Protein AF-A0A258KDG5-F1 (afdb_monomer)

Sequence (65 aa):
NDPLWDDEKINAAMNAGTERTVTLNEGVPVFIVYFTAFVDRDGKINFRKDIYERDDRLAEMMMTK

Foldseek 3Di:
DDPVDDPVNVVCQVPVPDDDDDDDPDDDDDDDDDDQWDADPVRDIHGDDPPVPCVVVVCCVVPPD

Radius of gyration: 21.05 Å; Cα contacts (8 Å, |Δi|>4): 25; chains: 1; bounding box: 32×26×59 Å

Structure (mmCIF, N/CA/C/O backbone):
data_AF-A0A258KDG5-F1
#
_entry.id   AF-A0A258KDG5-F1
#
loop_
_atom_site.group_PDB
_atom_site.id
_atom_site.type_symbol
_atom_site.label_atom_id
_atom_site.label_alt_id
_atom_site.label_comp_id
_atom_site.label_asym_id
_atom_site.label_entity_id
_atom_site.label_seq_id
_atom_site.pdbx_PDB_ins_code
_atom_site.Cartn_x
_atom_site.Cartn_y
_atom_site.Cartn_z
_atom_site.occupancy
_atom_site.B_iso_or_equiv
_atom_site.auth_seq_id
_atom_site.auth_comp_id
_atom_site.auth_asym_id
_atom_site.auth_atom_id
_atom_site.pdbx_PDB_model_num
ATOM 1 N N . ASN A 1 1 ? 11.960 9.655 -10.526 1.00 61.62 1 ASN A N 1
ATOM 2 C CA . ASN A 1 1 ? 11.965 9.860 -11.992 1.00 61.62 1 ASN A CA 1
ATOM 3 C C . ASN A 1 1 ? 13.207 9.214 -12.575 1.00 61.62 1 ASN A C 1
ATOM 5 O O . ASN A 1 1 ? 14.286 9.747 -12.358 1.00 61.62 1 ASN A O 1
ATOM 9 N N . ASP A 1 2 ? 13.069 8.060 -13.234 1.00 78.12 2 ASP A N 1
ATOM 10 C CA . ASP A 1 2 ? 14.183 7.410 -13.938 1.00 78.12 2 ASP A CA 1
ATOM 11 C C . ASP A 1 2 ? 14.164 7.835 -15.418 1.00 78.12 2 ASP A C 1
ATOM 13 O O . ASP A 1 2 ? 13.274 7.403 -16.151 1.00 78.12 2 ASP A O 1
ATOM 17 N N . PRO A 1 3 ? 15.106 8.682 -15.872 1.00 77.94 3 PRO A N 1
ATOM 18 C CA . PRO A 1 3 ? 15.130 9.175 -17.248 1.00 77.94 3 PRO A CA 1
ATOM 19 C C . PRO A 1 3 ? 15.421 8.078 -18.286 1.00 77.94 3 PRO A C 1
ATOM 21 O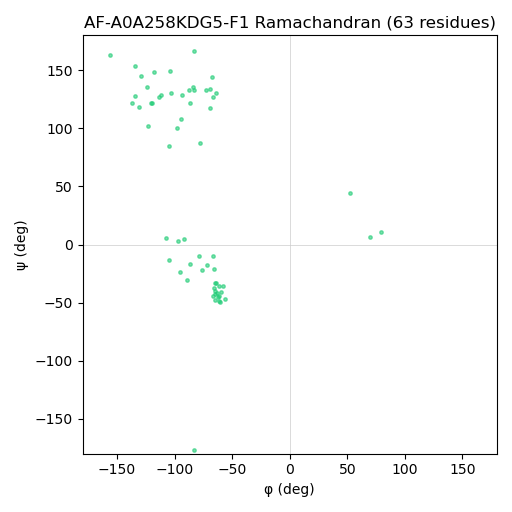 O . PRO A 1 3 ? 15.292 8.330 -19.481 1.00 77.94 3 PRO A O 1
ATOM 24 N N . LEU A 1 4 ? 15.817 6.867 -17.870 1.00 85.94 4 LEU A N 1
ATOM 25 C CA . LEU A 1 4 ? 16.031 5.741 -18.781 1.00 85.94 4 LEU A CA 1
ATOM 26 C C . LEU A 1 4 ? 14.719 5.104 -19.259 1.00 85.94 4 LEU A C 1
ATOM 28 O O . LEU A 1 4 ? 14.731 4.461 -20.314 1.00 85.94 4 LEU A O 1
ATOM 32 N N . TRP A 1 5 ? 13.620 5.294 -18.520 1.00 91.50 5 TRP A N 1
ATOM 33 C CA . TRP A 1 5 ? 12.276 4.806 -18.839 1.00 91.50 5 TRP A CA 1
ATOM 34 C C . TRP A 1 5 ? 11.385 5.942 -19.338 1.00 91.50 5 TRP A C 1
ATOM 36 O O . TRP A 1 5 ? 10.632 6.551 -18.583 1.00 91.50 5 TRP A O 1
ATOM 46 N N . ASP A 1 6 ? 11.495 6.213 -20.634 1.00 92.88 6 ASP A N 1
ATOM 47 C CA . ASP A 1 6 ? 10.586 7.085 -21.376 1.00 92.88 6 ASP A CA 1
ATOM 48 C C . ASP A 1 6 ? 9.316 6.335 -21.825 1.00 92.88 6 ASP A C 1
ATOM 50 O O . ASP A 1 6 ? 9.245 5.101 -21.796 1.00 92.88 6 ASP A O 1
ATOM 54 N N . ASP A 1 7 ? 8.304 7.090 -22.257 1.00 94.19 7 ASP A N 1
ATOM 55 C CA . ASP A 1 7 ? 7.006 6.545 -22.674 1.00 94.19 7 ASP A CA 1
ATOM 56 C C . ASP A 1 7 ? 7.131 5.535 -23.827 1.00 94.19 7 ASP A C 1
ATOM 58 O O . ASP A 1 7 ? 6.404 4.541 -23.867 1.00 94.19 7 ASP A O 1
ATOM 62 N N . GLU A 1 8 ? 8.061 5.749 -24.763 1.00 95.44 8 GLU A N 1
ATOM 63 C CA . GLU A 1 8 ? 8.279 4.845 -25.898 1.00 95.44 8 GLU A CA 1
ATOM 64 C C . GLU A 1 8 ? 8.766 3.471 -25.423 1.00 95.44 8 GLU A C 1
ATOM 66 O O . GLU A 1 8 ? 8.190 2.444 -25.791 1.00 95.44 8 GLU A O 1
ATOM 71 N N . LYS A 1 9 ? 9.770 3.431 -24.539 1.00 93.81 9 LYS A N 1
ATOM 72 C CA . LYS A 1 9 ? 10.276 2.177 -23.964 1.00 93.81 9 LYS A CA 1
ATOM 73 C C . LYS A 1 9 ? 9.253 1.479 -23.085 1.00 93.81 9 LYS A C 1
ATOM 75 O O . LYS A 1 9 ? 9.201 0.248 -23.102 1.00 93.81 9 LYS A O 1
ATOM 80 N N . ILE A 1 10 ? 8.454 2.229 -22.323 1.00 94.31 10 ILE A N 1
ATOM 81 C CA . ILE A 1 10 ? 7.368 1.660 -21.513 1.00 94.31 10 ILE A CA 1
ATOM 82 C C . ILE A 1 10 ? 6.366 0.956 -22.430 1.00 94.31 10 ILE A C 1
ATOM 84 O O . ILE A 1 10 ? 6.049 -0.215 -22.214 1.00 94.31 10 ILE A O 1
ATOM 88 N N . ASN A 1 11 ? 5.922 1.632 -23.492 1.00 95.94 11 ASN A N 1
ATOM 89 C CA . ASN A 1 11 ? 4.978 1.068 -24.452 1.00 95.94 11 ASN A CA 1
ATOM 90 C C . ASN A 1 11 ? 5.559 -0.144 -25.189 1.00 95.94 11 ASN A C 1
ATOM 92 O O . ASN A 1 11 ? 4.872 -1.154 -25.347 1.00 95.94 11 ASN A O 1
ATOM 96 N N . ALA A 1 12 ? 6.827 -0.089 -25.596 1.00 95.69 12 ALA A N 1
ATOM 97 C CA . ALA A 1 12 ? 7.496 -1.222 -26.226 1.00 95.69 12 ALA A CA 1
ATOM 98 C C . ALA A 1 12 ? 7.575 -2.434 -25.280 1.00 95.69 12 ALA A C 1
ATOM 100 O O . ALA A 1 12 ? 7.242 -3.547 -25.682 1.00 95.69 12 ALA A O 1
ATOM 101 N N . ALA A 1 13 ? 7.954 -2.225 -24.014 1.00 95.31 13 ALA A N 1
ATOM 102 C CA . ALA A 1 13 ? 8.032 -3.292 -23.016 1.00 95.31 13 ALA A CA 1
ATOM 103 C C . ALA A 1 13 ? 6.656 -3.901 -22.700 1.00 95.31 13 ALA A C 1
ATOM 105 O O . ALA A 1 13 ? 6.541 -5.119 -22.596 1.00 95.31 13 ALA A O 1
ATOM 106 N N . MET A 1 14 ? 5.607 -3.077 -22.608 1.00 95.00 14 MET A N 1
ATOM 107 C CA . MET A 1 14 ? 4.232 -3.527 -22.359 1.00 95.00 14 MET A CA 1
ATOM 108 C C . MET A 1 14 ? 3.709 -4.459 -23.462 1.00 95.00 14 MET A C 1
ATOM 110 O O . MET A 1 14 ? 2.984 -5.408 -23.175 1.00 95.00 14 MET A O 1
ATOM 114 N N . ASN A 1 15 ? 4.100 -4.214 -24.717 1.00 97.06 15 ASN A N 1
ATOM 115 C CA . ASN A 1 15 ? 3.637 -4.971 -25.884 1.00 97.06 15 ASN A CA 1
ATOM 116 C C . ASN A 1 15 ? 4.603 -6.087 -26.327 1.00 97.06 15 ASN A C 1
ATOM 118 O O . ASN A 1 15 ? 4.342 -6.760 -27.322 1.00 97.06 15 ASN A O 1
ATOM 122 N N . ALA A 1 16 ? 5.709 -6.309 -25.609 1.00 95.94 16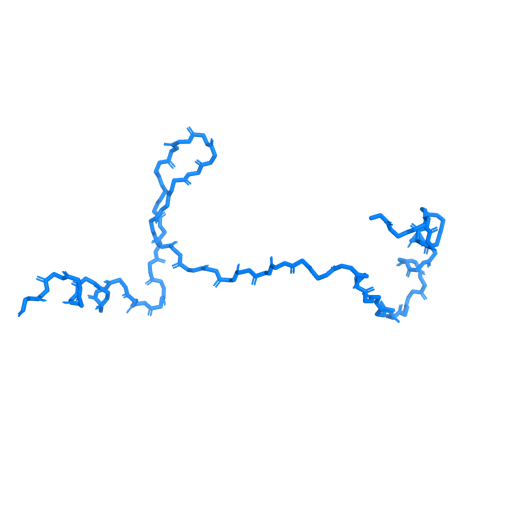 ALA A N 1
ATOM 123 C CA . ALA A 1 16 ? 6.746 -7.265 -26.007 1.00 95.94 16 ALA A CA 1
ATOM 124 C C . ALA A 1 16 ? 6.331 -8.742 -25.851 1.00 95.94 16 ALA A C 1
ATOM 126 O O . ALA A 1 16 ? 6.979 -9.623 -26.410 1.00 95.94 16 ALA A O 1
ATOM 127 N N . GLY A 1 17 ? 5.280 -9.032 -25.074 1.00 95.44 17 GLY A N 1
ATOM 128 C CA . GLY A 1 17 ? 4.826 -10.404 -24.803 1.00 95.44 17 GLY A CA 1
ATOM 129 C C . GLY A 1 17 ? 5.774 -11.225 -23.918 1.00 95.44 17 GLY A C 1
ATOM 130 O O . GLY A 1 17 ? 5.548 -12.416 -23.715 1.00 95.44 17 GLY A O 1
ATOM 131 N N . THR A 1 18 ? 6.820 -10.600 -23.376 1.00 95.94 18 THR A N 1
ATOM 132 C CA . THR A 1 18 ? 7.809 -11.209 -22.479 1.00 95.94 18 THR A CA 1
ATOM 133 C C . THR A 1 18 ? 7.975 -10.364 -21.221 1.00 95.94 18 THR A C 1
ATOM 135 O O . THR A 1 18 ? 7.936 -9.136 -21.294 1.00 95.94 18 THR A O 1
ATOM 138 N N . GLU A 1 19 ? 8.203 -11.007 -20.076 1.00 95.38 19 GLU A N 1
ATOM 139 C CA . GLU A 1 19 ? 8.411 -10.313 -18.803 1.00 95.38 19 GLU A CA 1
ATOM 140 C C . GLU A 1 19 ? 9.727 -9.519 -18.782 1.00 95.38 19 GLU A C 1
ATOM 142 O O . GLU A 1 19 ? 10.754 -9.955 -19.308 1.00 95.38 19 GLU A O 1
ATOM 147 N N . ARG A 1 20 ? 9.701 -8.359 -18.115 1.00 93.19 20 ARG A N 1
ATOM 148 C CA . ARG A 1 20 ? 10.893 -7.572 -17.799 1.00 93.19 20 ARG A CA 1
ATOM 149 C C . ARG A 1 20 ? 10.829 -7.048 -16.369 1.00 93.19 20 ARG A C 1
ATOM 151 O O . ARG A 1 20 ? 9.934 -6.283 -16.025 1.00 93.19 20 ARG A O 1
ATOM 158 N N . THR A 1 21 ? 11.824 -7.397 -15.560 1.00 93.75 21 THR A N 1
ATOM 159 C CA . THR A 1 21 ? 12.002 -6.840 -14.214 1.00 93.75 21 THR A CA 1
ATOM 160 C C . THR A 1 21 ? 12.753 -5.511 -14.277 1.00 93.75 21 THR A C 1
ATOM 162 O O . THR A 1 21 ? 13.766 -5.393 -14.970 1.00 93.75 21 THR A O 1
ATOM 165 N N . VAL A 1 22 ? 12.276 -4.515 -13.528 1.00 92.00 22 VAL A N 1
ATOM 166 C CA . VAL A 1 22 ? 12.918 -3.202 -13.385 1.00 92.00 22 VAL A CA 1
ATOM 167 C C . VAL A 1 22 ? 12.997 -2.858 -11.908 1.00 92.00 22 VAL A C 1
ATOM 169 O O . VAL A 1 22 ? 11.974 -2.745 -11.237 1.00 92.00 22 VAL A O 1
ATOM 172 N N . THR A 1 23 ? 14.211 -2.690 -11.400 1.00 91.44 23 THR A N 1
ATOM 173 C CA . THR A 1 23 ? 14.431 -2.281 -10.013 1.00 91.44 23 THR A CA 1
ATOM 174 C C . THR A 1 23 ? 14.316 -0.765 -9.902 1.00 91.44 23 THR A C 1
ATOM 176 O O . THR A 1 23 ? 14.910 -0.042 -10.697 1.00 91.44 23 THR A O 1
ATOM 179 N N . LEU A 1 24 ? 13.565 -0.277 -8.912 1.00 90.69 24 LEU A N 1
ATOM 180 C CA . LEU A 1 24 ? 13.491 1.154 -8.619 1.00 90.69 24 LEU A CA 1
ATOM 181 C C . LEU A 1 24 ? 14.827 1.649 -8.052 1.00 90.69 24 LEU A C 1
ATOM 183 O O . LEU A 1 24 ? 15.376 1.036 -7.138 1.00 90.69 24 LEU A O 1
ATOM 187 N N . ASN A 1 25 ? 15.315 2.783 -8.560 1.00 89.62 25 ASN A N 1
ATOM 188 C CA . ASN A 1 25 ? 16.550 3.408 -8.066 1.00 89.62 25 ASN A CA 1
ATOM 189 C C . ASN A 1 25 ? 16.422 3.863 -6.605 1.00 89.62 25 ASN A C 1
ATOM 191 O O . ASN A 1 25 ? 17.385 3.811 -5.845 1.00 89.62 25 ASN A O 1
ATOM 195 N N . GLU A 1 26 ? 15.222 4.290 -6.212 1.00 91.31 26 GLU A N 1
ATOM 196 C CA . GLU A 1 26 ? 14.890 4.677 -4.845 1.00 91.31 26 GLU A CA 1
ATOM 197 C C . GLU A 1 26 ? 13.905 3.668 -4.255 1.00 91.31 26 GLU A C 1
ATOM 199 O O . GLU A 1 26 ? 12.871 3.357 -4.853 1.00 91.31 26 GLU A O 1
ATOM 204 N N . GLY A 1 27 ? 14.225 3.153 -3.069 1.00 92.94 27 GLY A N 1
ATOM 205 C CA . GLY A 1 27 ? 13.347 2.242 -2.348 1.00 92.94 27 GLY A CA 1
ATOM 206 C C . GLY A 1 27 ? 12.107 2.970 -1.838 1.00 92.94 27 GLY A C 1
ATOM 207 O O . GLY A 1 27 ? 12.208 3.859 -0.995 1.00 92.94 27 GLY A O 1
ATOM 208 N N . VAL A 1 28 ? 10.931 2.566 -2.314 1.00 94.19 28 VAL A N 1
ATOM 209 C CA . VAL A 1 28 ? 9.654 3.056 -1.785 1.00 94.19 28 VAL A CA 1
ATOM 210 C C . VAL A 1 28 ? 9.257 2.175 -0.596 1.00 94.19 28 VAL A C 1
ATOM 212 O O . VAL A 1 28 ? 9.139 0.960 -0.773 1.00 94.19 28 VAL A O 1
ATOM 215 N N . PRO A 1 29 ? 9.052 2.727 0.614 1.00 96.56 29 PRO A N 1
ATOM 216 C CA . PRO A 1 29 ? 8.618 1.930 1.752 1.00 96.56 29 PRO A CA 1
ATOM 217 C C . PRO A 1 29 ? 7.198 1.404 1.515 1.00 96.56 29 PRO A C 1
ATOM 219 O O . PRO A 1 29 ? 6.275 2.169 1.234 1.00 96.56 29 PRO A O 1
ATOM 222 N N . VAL A 1 30 ? 7.023 0.089 1.646 1.00 96.31 30 VAL A N 1
ATOM 223 C CA . VAL A 1 30 ? 5.734 -0.590 1.471 1.00 96.31 30 VAL A CA 1
ATOM 224 C C . VAL A 1 30 ? 5.289 -1.172 2.804 1.00 96.31 30 VAL A C 1
ATOM 226 O O . VAL A 1 30 ? 6.015 -1.941 3.430 1.00 96.31 30 VAL A O 1
ATOM 229 N N . PHE A 1 31 ? 4.067 -0.835 3.213 1.00 96.62 31 PHE A N 1
ATOM 230 C CA . PHE A 1 31 ? 3.437 -1.363 4.418 1.00 96.62 31 PHE A CA 1
ATOM 231 C C . PHE A 1 31 ? 2.158 -2.105 4.040 1.00 96.62 31 PHE A C 1
ATOM 233 O O . PHE A 1 31 ? 1.247 -1.524 3.452 1.00 96.62 31 PHE A O 1
ATOM 240 N N . ILE A 1 32 ? 2.078 -3.385 4.400 1.00 95.94 32 ILE A N 1
ATOM 241 C CA . ILE A 1 32 ? 0.855 -4.182 4.267 1.00 95.94 32 ILE A CA 1
ATOM 242 C C . ILE A 1 32 ? 0.182 -4.184 5.635 1.00 95.94 32 ILE A C 1
ATOM 244 O O . ILE A 1 32 ? 0.605 -4.894 6.547 1.00 95.94 32 ILE A O 1
ATOM 248 N N . VAL A 1 33 ? -0.834 -3.338 5.785 1.00 94.50 33 VAL A N 1
ATOM 249 C CA . VAL A 1 33 ? -1.562 -3.157 7.046 1.00 94.50 33 VAL A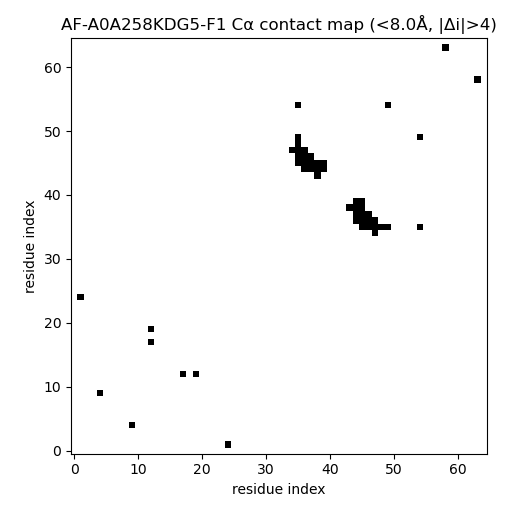 CA 1
ATOM 250 C C . VAL A 1 33 ? -2.921 -3.843 7.001 1.00 94.50 33 VAL A C 1
ATOM 252 O O . VAL A 1 33 ? -3.548 -3.950 5.948 1.00 94.50 33 VAL A O 1
ATOM 255 N N . TYR A 1 34 ? -3.380 -4.295 8.165 1.00 94.88 34 TYR A N 1
ATOM 256 C CA . TYR A 1 34 ? -4.688 -4.909 8.346 1.00 94.88 34 TYR A CA 1
ATOM 257 C C . TYR A 1 34 ? -5.456 -4.130 9.410 1.00 94.88 34 TYR A C 1
ATOM 259 O O . TYR A 1 34 ? -5.183 -4.271 10.600 1.00 94.88 34 TYR A O 1
ATOM 267 N N . PHE A 1 35 ? -6.382 -3.284 8.961 1.00 95.81 35 PHE A N 1
ATOM 268 C CA . PHE A 1 35 ? -7.248 -2.490 9.825 1.00 95.81 35 PHE A CA 1
ATOM 269 C C . PHE A 1 35 ? -8.707 -2.838 9.551 1.00 95.81 35 PHE A C 1
ATOM 271 O O . PHE A 1 35 ? -9.198 -2.688 8.431 1.00 95.81 35 PHE A O 1
ATOM 278 N N . THR A 1 36 ? -9.402 -3.275 10.593 1.00 97.19 36 THR A N 1
ATOM 279 C CA . THR A 1 36 ? -10.848 -3.528 10.589 1.00 97.19 36 THR A CA 1
ATOM 280 C C . THR A 1 36 ? -11.640 -2.264 10.917 1.00 97.19 36 THR A C 1
ATOM 282 O O . THR A 1 36 ? -12.814 -2.184 10.564 1.00 97.19 36 THR A O 1
ATOM 285 N N . ALA A 1 37 ? -10.987 -1.241 11.482 1.00 96.38 37 ALA A N 1
ATOM 286 C CA . ALA A 1 37 ? -11.508 0.111 11.666 1.00 96.38 37 ALA A CA 1
ATOM 287 C C . ALA A 1 37 ? -10.464 1.170 11.253 1.00 96.38 37 ALA A C 1
ATOM 289 O O . ALA A 1 37 ? -9.322 1.122 11.707 1.00 96.38 37 ALA A O 1
ATOM 290 N N . PHE A 1 38 ? -10.834 2.126 10.393 1.00 97.00 38 PHE A N 1
ATOM 291 C CA . PHE A 1 38 ? -9.951 3.220 9.955 1.00 97.00 38 PHE A CA 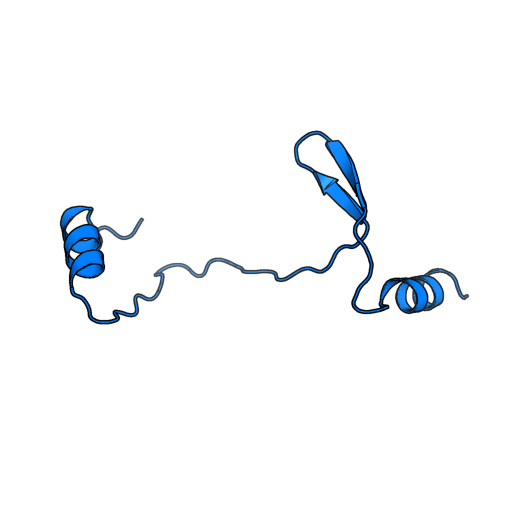1
ATOM 292 C C . PHE A 1 38 ? -10.738 4.452 9.483 1.00 97.00 38 PHE A C 1
ATOM 294 O O . PHE A 1 38 ? -11.928 4.367 9.182 1.00 97.00 38 PHE A O 1
ATOM 301 N N . VAL A 1 39 ? -10.067 5.603 9.406 1.00 97.94 39 VAL A N 1
ATOM 302 C CA . VAL A 1 39 ? -10.620 6.852 8.857 1.00 97.94 39 VAL A CA 1
ATOM 303 C C . VAL A 1 39 ? -10.061 7.059 7.451 1.00 97.94 39 VAL A C 1
ATOM 305 O O . VAL A 1 39 ? -8.857 6.917 7.240 1.00 97.94 39 VAL A O 1
ATOM 308 N N . ASP A 1 40 ? -10.930 7.336 6.480 1.00 96.19 40 ASP A N 1
ATOM 309 C CA . ASP A 1 40 ? -10.509 7.622 5.106 1.00 96.19 40 ASP A CA 1
ATOM 310 C C . ASP A 1 40 ? -10.083 9.090 4.912 1.00 96.19 40 ASP A C 1
ATOM 312 O O . ASP A 1 40 ? -10.025 9.884 5.852 1.00 96.19 40 ASP A O 1
ATOM 316 N N . ARG A 1 41 ? -9.739 9.455 3.671 1.00 97.00 41 ARG A N 1
ATOM 317 C CA . ARG A 1 41 ? -9.258 10.804 3.332 1.00 97.00 41 ARG A CA 1
ATOM 318 C C . ARG A 1 41 ? -10.319 11.892 3.516 1.00 97.00 41 ARG A C 1
ATOM 320 O O . ARG A 1 41 ? -9.942 13.047 3.687 1.00 97.00 41 ARG A O 1
ATOM 327 N N . ASP A 1 42 ? -11.597 11.523 3.521 1.00 97.69 42 ASP A N 1
ATOM 328 C CA . ASP A 1 42 ? -12.720 12.444 3.707 1.00 97.69 42 ASP A CA 1
ATOM 329 C C . ASP A 1 42 ? -13.119 12.562 5.189 1.00 97.69 42 ASP A C 1
ATOM 331 O O . ASP A 1 42 ? -14.095 13.229 5.533 1.00 97.69 42 ASP A O 1
ATOM 335 N N . GLY A 1 43 ? -12.370 11.915 6.091 1.00 97.69 43 GLY A N 1
ATOM 336 C CA . GLY A 1 43 ? -12.639 11.924 7.526 1.00 97.69 43 GLY A CA 1
ATOM 337 C C . GLY A 1 43 ? -13.746 10.958 7.947 1.00 97.69 43 GLY A C 1
ATOM 338 O O . GLY A 1 43 ? -14.198 11.006 9.093 1.00 97.69 43 GLY A O 1
ATOM 339 N N . LYS A 1 44 ? -14.197 10.064 7.059 1.00 98.25 44 LYS A N 1
ATOM 340 C CA . LYS A 1 44 ? -15.275 9.127 7.370 1.00 98.25 44 LYS A CA 1
ATOM 341 C C . LYS A 1 44 ? -14.725 7.855 8.008 1.00 98.25 44 LYS A C 1
ATOM 343 O O . LYS A 1 44 ? -13.776 7.235 7.522 1.00 98.25 44 LYS A O 1
ATOM 348 N N . ILE A 1 45 ? -15.368 7.437 9.100 1.00 97.94 45 ILE A N 1
ATOM 349 C CA . ILE A 1 45 ? -15.056 6.170 9.759 1.00 97.94 45 ILE A CA 1
ATOM 350 C C . ILE A 1 45 ? -15.560 4.986 8.929 1.00 97.94 45 ILE A C 1
ATOM 352 O O . ILE A 1 45 ? -16.700 4.957 8.455 1.00 97.94 45 ILE A O 1
ATOM 356 N N . ASN A 1 46 ? -14.687 4.001 8.760 1.00 98.06 46 ASN A N 1
ATOM 357 C CA . ASN A 1 46 ? -14.916 2.793 7.991 1.00 98.06 46 ASN A CA 1
ATOM 358 C C . ASN A 1 46 ? -14.671 1.565 8.865 1.00 98.06 46 ASN A C 1
ATOM 360 O O . ASN A 1 46 ? -13.648 1.488 9.541 1.00 98.06 46 ASN A O 1
ATOM 364 N N . PHE A 1 47 ? -15.574 0.585 8.771 1.00 97.94 47 PHE A N 1
ATOM 365 C CA . PHE A 1 47 ? -15.427 -0.732 9.391 1.00 97.94 47 PHE A CA 1
ATOM 366 C C . PHE A 1 47 ? -15.398 -1.835 8.328 1.00 97.94 47 PHE A C 1
ATOM 368 O O . PHE A 1 47 ? -16.026 -1.706 7.270 1.00 97.94 47 PHE A O 1
ATOM 375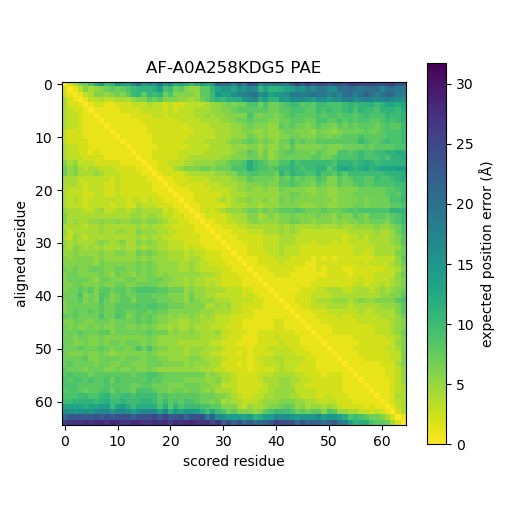 N N . ARG A 1 48 ? -14.667 -2.918 8.585 1.00 97.06 48 ARG A N 1
ATOM 376 C CA . ARG A 1 48 ? -14.583 -4.117 7.738 1.00 97.06 48 ARG A CA 1
ATOM 377 C C . ARG A 1 48 ? -14.707 -5.366 8.604 1.00 97.06 48 ARG A C 1
ATOM 379 O O . ARG A 1 48 ? -14.380 -5.336 9.783 1.00 97.06 48 ARG A O 1
ATOM 386 N N . LYS A 1 49 ? -15.190 -6.460 8.005 1.00 97.56 49 LYS A N 1
A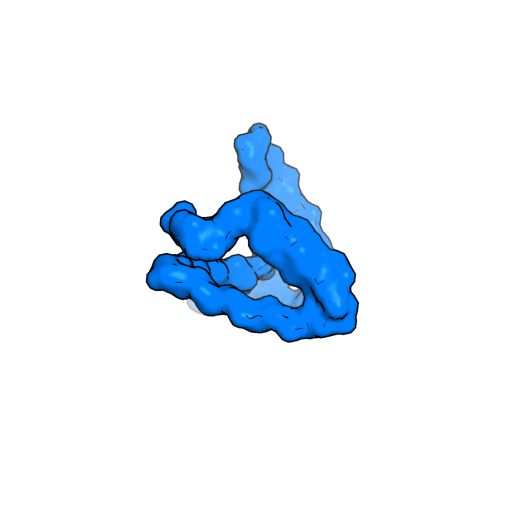TOM 387 C CA . LYS A 1 49 ? -15.272 -7.756 8.687 1.00 97.56 49 LYS A CA 1
ATOM 388 C C . LYS A 1 49 ? -13.865 -8.237 9.028 1.00 97.56 49 LYS A C 1
ATOM 390 O O . LYS A 1 49 ? -13.017 -8.299 8.137 1.00 97.56 49 LYS A O 1
ATOM 395 N N . ASP A 1 50 ? -13.668 -8.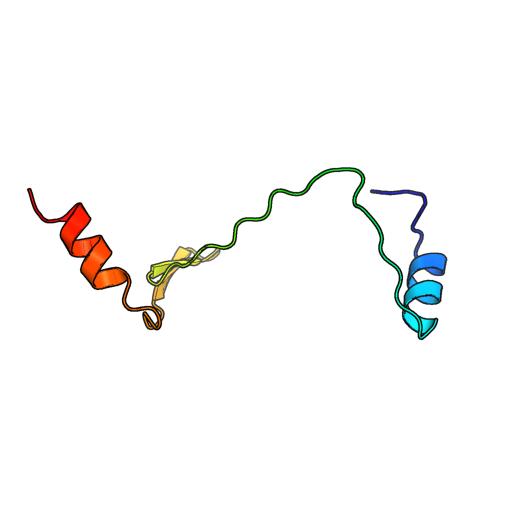639 10.276 1.00 97.50 50 ASP A N 1
ATOM 396 C CA . ASP A 1 50 ? -12.430 -9.261 10.711 1.00 97.50 50 ASP A CA 1
ATOM 397 C C . ASP A 1 50 ? -12.361 -10.732 10.274 1.00 97.50 50 ASP A C 1
ATOM 399 O O . ASP A 1 50 ? -12.793 -11.641 10.974 1.00 97.50 50 ASP A O 1
ATOM 403 N N . ILE A 1 51 ? -11.865 -10.975 9.064 1.00 97.88 51 ILE A N 1
ATOM 404 C CA . ILE A 1 51 ? -11.793 -12.326 8.486 1.00 97.88 51 ILE A CA 1
ATOM 405 C C . ILE A 1 51 ? -10.623 -13.161 9.017 1.00 97.88 51 ILE A C 1
ATOM 407 O O . ILE A 1 51 ? -10.554 -14.351 8.726 1.00 97.88 51 ILE A O 1
ATOM 411 N N . TYR A 1 52 ? -9.700 -12.541 9.751 1.00 96.62 52 TYR A N 1
ATOM 412 C CA . TYR A 1 52 ? -8.568 -13.223 10.373 1.00 96.62 52 TYR A CA 1
ATOM 413 C C . TYR A 1 52 ? -8.708 -13.347 11.894 1.00 96.62 52 TYR A C 1
ATOM 415 O O . TYR A 1 52 ? -7.754 -13.806 12.521 1.00 96.62 52 TYR A O 1
ATOM 423 N N . GLU A 1 53 ? -9.848 -12.939 12.463 1.00 96.50 53 GLU A N 1
ATOM 424 C CA . GLU A 1 53 ? -10.183 -13.095 13.889 1.00 96.50 53 GLU A CA 1
ATOM 425 C C . GLU A 1 53 ? -9.079 -12.549 14.820 1.00 96.50 53 GLU A C 1
ATOM 427 O O . GLU A 1 53 ? -8.641 -13.186 15.779 1.00 96.50 53 GLU A O 1
ATOM 432 N N . ARG A 1 54 ? -8.560 -11.363 14.489 1.00 95.81 54 ARG A N 1
ATOM 433 C CA . ARG A 1 54 ? -7.495 -10.673 15.230 1.00 95.81 54 ARG A CA 1
ATOM 434 C C . ARG A 1 54 ? -8.023 -9.657 16.234 1.00 95.81 54 ARG A C 1
ATOM 436 O O . ARG A 1 54 ? -7.296 -9.344 17.176 1.00 95.81 54 ARG A O 1
ATOM 443 N N . ASP A 1 55 ? -9.232 -9.143 16.038 1.00 96.12 55 ASP A N 1
ATOM 444 C CA . ASP A 1 55 ? -9.776 -8.034 16.818 1.00 96.12 55 ASP A CA 1
ATOM 445 C C . ASP A 1 55 ? -10.003 -8.431 18.279 1.00 96.12 55 ASP A C 1
ATOM 447 O O . ASP A 1 55 ? -9.580 -7.699 19.171 1.00 96.12 55 ASP A O 1
ATOM 451 N N . ASP A 1 56 ? -10.566 -9.615 18.538 1.00 94.50 56 ASP A N 1
ATOM 452 C CA . ASP A 1 56 ? -10.813 -10.102 19.904 1.00 94.50 56 ASP A CA 1
ATOM 453 C C . ASP A 1 56 ? -9.504 -10.255 20.685 1.00 94.50 56 ASP A C 1
ATOM 455 O O . ASP A 1 56 ? -9.345 -9.712 21.779 1.00 94.50 56 ASP A O 1
ATOM 459 N N . ARG A 1 57 ? -8.507 -10.906 20.075 1.00 93.56 57 ARG A N 1
ATOM 460 C CA . ARG A 1 57 ? -7.173 -11.053 20.671 1.00 93.56 57 ARG A CA 1
ATOM 461 C C . ARG A 1 57 ? -6.519 -9.695 20.934 1.00 93.56 57 ARG A C 1
ATOM 463 O O . ARG A 1 57 ? -5.851 -9.510 21.951 1.00 93.56 57 ARG A O 1
ATOM 470 N N . LEU A 1 58 ? -6.661 -8.748 20.007 1.00 92.94 58 LEU A N 1
ATOM 471 C CA . LEU A 1 58 ? -6.125 -7.400 20.177 1.00 92.94 58 LEU A CA 1
ATOM 472 C C . LEU A 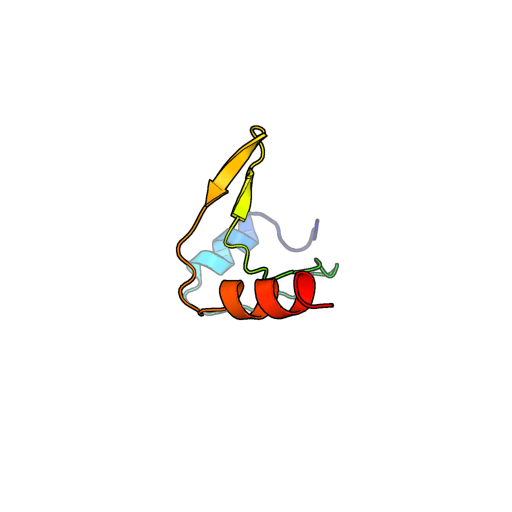1 58 ? -6.812 -6.678 21.342 1.00 92.94 58 LEU A C 1
ATOM 474 O O . LEU A 1 58 ? -6.132 -6.047 22.152 1.00 92.94 58 LEU A O 1
ATOM 478 N N . ALA A 1 59 ? -8.135 -6.802 21.448 1.00 93.75 59 ALA A N 1
ATOM 479 C CA . ALA A 1 59 ? -8.909 -6.240 22.542 1.00 93.75 59 ALA A CA 1
ATOM 480 C C . ALA A 1 59 ? -8.475 -6.832 23.888 1.00 93.75 59 ALA A C 1
ATOM 482 O O . ALA A 1 59 ? -8.219 -6.071 24.816 1.00 93.75 59 ALA A O 1
ATOM 483 N N . GLU A 1 60 ? -8.280 -8.148 2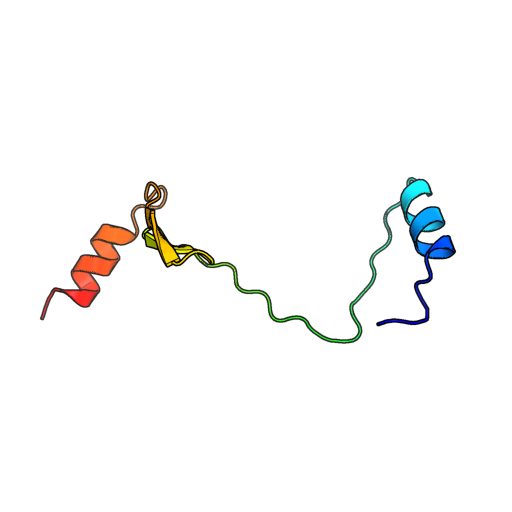3.991 1.00 95.06 60 GLU A N 1
ATOM 484 C CA . GLU A 1 60 ? -7.762 -8.793 25.206 1.00 95.06 60 GLU A CA 1
ATOM 485 C C . GLU A 1 60 ? -6.408 -8.213 25.634 1.00 95.06 60 GLU A C 1
ATOM 487 O O . GLU A 1 60 ? -6.228 -7.861 26.801 1.00 95.06 60 GLU A O 1
ATOM 492 N N . MET A 1 61 ? -5.473 -8.051 24.691 1.00 92.94 61 MET A N 1
ATOM 493 C CA . MET A 1 61 ? -4.146 -7.486 24.964 1.00 92.94 61 MET A CA 1
ATOM 494 C C . MET A 1 61 ? -4.193 -6.018 25.405 1.00 92.94 61 MET A C 1
ATOM 496 O O . MET A 1 61 ? -3.333 -5.587 26.168 1.00 92.94 61 MET A O 1
ATOM 500 N N . MET A 1 62 ? -5.150 -5.235 24.899 1.00 91.38 62 MET A N 1
ATOM 501 C CA . MET A 1 62 ? -5.263 -3.806 25.213 1.00 91.38 62 MET A CA 1
ATOM 502 C C . MET A 1 62 ? -6.118 -3.520 26.451 1.00 91.38 62 MET A C 1
ATOM 504 O O . MET A 1 62 ? -5.901 -2.509 27.117 1.00 91.38 62 MET A O 1
ATOM 508 N N . MET A 1 63 ? -7.117 -4.359 26.727 1.00 89.19 63 MET A N 1
ATOM 509 C CA . MET A 1 63 ? -8.159 -4.091 27.723 1.00 89.19 63 MET A CA 1
ATOM 510 C C . MET A 1 63 ? -7.991 -4.890 29.016 1.00 89.19 63 MET A C 1
ATOM 512 O O . MET A 1 63 ? -8.627 -4.554 30.016 1.00 89.19 63 MET A O 1
ATOM 516 N N . THR A 1 64 ? -7.133 -5.910 29.034 1.00 70.62 64 THR A N 1
ATOM 517 C CA . THR A 1 64 ? -6.851 -6.681 30.250 1.00 70.62 64 THR A CA 1
ATOM 518 C C . THR A 1 64 ? -5.627 -6.100 30.961 1.00 70.62 64 THR A C 1
ATOM 520 O O . THR A 1 64 ? -4.597 -5.861 30.333 1.00 70.62 64 THR A O 1
ATOM 523 N N . LYS A 1 65 ? -5.764 -5.829 32.263 1.00 57.47 65 LYS A N 1
ATOM 524 C CA . LYS A 1 65 ? -4.725 -5.256 33.131 1.00 57.47 65 LYS A CA 1
ATOM 525 C C . LYS A 1 65 ? -3.848 -6.335 33.757 1.00 57.47 65 LYS A C 1
ATOM 527 O O . LYS A 1 65 ? -4.421 -7.372 34.156 1.00 57.47 65 LYS A O 1
#

Solvent-accessible surface area (backbone atoms only — not comparable to full-atom values): 4643 Å² total; per-residue (Å²): 137,62,87,89,67,44,72,67,58,50,54,50,52,74,70,59,86,57,92,78,91,79,84,69,94,66,88,76,91,81,82,93,81,89,71,46,65,51,68,51,98,86,69,47,81,46,76,51,84,66,86,79,68,52,63,66,60,50,46,50,68,72,70,58,131

Secondary structure (DSSP, 8-state):
--TT--HHHHHHHHTSSS------SSPPP------SEEE-TTS-EEE---TT--HHHHHHHHH--

Mean predicted aligned error: 5.65 Å

pLDDT: mean 92.97, std 7.65, range [57.47, 98.25]

Nearest PDB structures (foldseek):
  6a5l-assembly1_D  TM=1.793E-01  e=8.608E+00  Komagataella phaffii GS115